Protein AF-A0A0F9Q9P7-F1 (afdb_monomer)

Sequence (138 aa):
TNIGNAGTDITSTAATFGVDVDINADNFYLGATSNSTFRHLTYNTQDVSTTAPISPGGFGPGYGRWVLISGKKDGAPGARFTDMLHLYGATANLISGGSTSGSPAARTYTMVSDVLNLAMAADTYDVSVFFTLGPNPQ

Mean predicted aligned error: 11.13 Å

pLDDT: mean 77.3, std 18.2, range [35.16, 96.44]

Solvent-accessible surface area (backbone atoms only — not comparable to full-atom values): 8059 Å² total; per-residue (Å²): 132,87,90,75,84,84,88,79,81,91,74,86,67,93,72,83,80,66,81,67,78,53,88,84,51,85,46,52,60,44,58,48,98,91,55,42,59,33,36,40,44,72,40,78,34,71,72,46,42,45,77,40,74,51,49,65,75,76,66,24,70,77,56,76,28,54,33,43,38,38,35,37,33,66,100,36,90,73,14,28,38,42,35,34,32,45,32,44,46,74,40,47,42,79,76,49,72,48,63,40,77,88,32,58,92,53,76,47,59,43,48,56,91,26,20,42,27,40,32,43,60,72,65,40,21,42,34,38,31,38,37,52,44,66,57,83,92,124

Foldseek 3Di:
DDPDDDDDDPPDDDPPPPCPPPVPDQWHFDDDPVATQKIKHKFKDWFDFFKDFRDDAPQAAQDKKWKKKKKAFPPHRQWMKIWIWIDHHFDTGTPDIDTGPPYFPDWDWGHDNRTIMIGTHGGTIIMMMMIMDGDDPD

Radius of gyration: 19.17 Å; Cα contacts (8 Å, |Δi|>4): 300; chains: 1; bounding box: 56×34×39 Å

Secondary structure (DSSP, 8-state):
-----S---TTSS---------SSSS-EEEEETTEEEEEEEEEEEEEE-SEEE-S-S--SSSS-EEEEEEEEETT-TT-EEEEEEEEETTEEEEEEEEE-TTS-S-EEEEEETTEEEEEESSS-EEEEEEEEE-----

Structure (mmCIF, N/CA/C/O backbone):
data_AF-A0A0F9Q9P7-F1
#
_entry.id   AF-A0A0F9Q9P7-F1
#
loop_
_atom_site.group_PDB
_atom_site.id
_atom_site.type_symbol
_atom_site.label_atom_id
_atom_site.label_alt_id
_atom_site.label_comp_id
_atom_site.label_asym_id
_atom_site.label_entity_id
_atom_site.label_seq_id
_atom_site.pdbx_PDB_ins_code
_atom_site.Cartn_x
_atom_site.Cartn_y
_atom_site.Cartn_z
_atom_site.occupancy
_atom_site.B_iso_or_equiv
_atom_site.auth_seq_id
_atom_site.auth_comp_id
_atom_site.auth_asym_id
_atom_site.auth_atom_id
_atom_site.pdbx_PDB_model_num
ATOM 1 N N . THR A 1 1 ? 26.119 23.924 7.675 1.00 46.69 1 THR A N 1
ATOM 2 C CA . THR A 1 1 ? 26.699 22.666 8.183 1.00 46.69 1 THR A CA 1
ATOM 3 C C . THR A 1 1 ? 27.678 22.155 7.155 1.00 46.69 1 THR A C 1
ATOM 5 O O . THR A 1 1 ? 27.267 21.905 6.032 1.00 46.69 1 THR A O 1
ATOM 8 N N . ASN A 1 2 ? 28.968 22.122 7.492 1.00 35.16 2 ASN A N 1
ATOM 9 C CA . ASN A 1 2 ? 30.030 21.667 6.594 1.00 35.16 2 ASN A CA 1
ATOM 10 C C . ASN A 1 2 ? 29.867 20.171 6.299 1.00 35.16 2 ASN A C 1
ATOM 12 O O . ASN A 1 2 ? 29.965 19.358 7.214 1.00 35.16 2 ASN A O 1
ATOM 16 N N . ILE A 1 3 ? 29.674 19.819 5.027 1.00 53.53 3 ILE A N 1
ATOM 17 C CA . ILE A 1 3 ? 29.986 18.484 4.510 1.00 53.53 3 ILE A CA 1
ATOM 18 C C . ILE A 1 3 ? 31.419 18.577 3.997 1.00 53.53 3 ILE A C 1
ATOM 20 O O . ILE A 1 3 ? 31.671 18.943 2.854 1.00 53.53 3 ILE A O 1
ATOM 24 N N . GLY A 1 4 ? 32.366 18.340 4.895 1.00 46.47 4 GLY A N 1
ATOM 25 C CA . GLY A 1 4 ? 33.777 18.262 4.563 1.00 46.47 4 GLY A CA 1
ATOM 26 C C . GLY A 1 4 ? 34.401 17.088 5.294 1.00 46.47 4 GLY A C 1
ATOM 27 O O . GLY A 1 4 ? 34.554 17.140 6.509 1.00 46.47 4 GLY A O 1
ATOM 28 N N . ASN A 1 5 ? 34.808 16.065 4.545 1.00 48.28 5 ASN A N 1
ATOM 29 C CA . ASN A 1 5 ? 36.064 15.392 4.835 1.00 48.28 5 ASN A CA 1
ATOM 30 C C . ASN A 1 5 ? 36.852 15.229 3.529 1.00 48.28 5 ASN A C 1
ATOM 32 O O . ASN A 1 5 ? 36.581 14.357 2.712 1.00 48.28 5 ASN A O 1
ATOM 36 N N . ALA A 1 6 ? 37.743 16.202 3.357 1.00 47.59 6 ALA A N 1
ATOM 37 C CA . ALA A 1 6 ? 39.029 16.206 2.675 1.00 47.59 6 ALA A CA 1
ATOM 38 C C . ALA A 1 6 ? 39.291 15.194 1.544 1.00 47.59 6 ALA A C 1
ATOM 40 O O . ALA A 1 6 ? 39.518 14.010 1.775 1.00 47.59 6 ALA A O 1
ATOM 41 N N . GLY A 1 7 ? 39.489 15.742 0.342 1.00 52.69 7 GLY A N 1
ATOM 42 C CA . GLY A 1 7 ? 40.574 15.268 -0.522 1.00 52.69 7 GLY A CA 1
ATOM 43 C C . GLY A 1 7 ? 40.187 14.714 -1.885 1.00 52.69 7 GLY A C 1
ATOM 44 O O . GLY A 1 7 ? 41.087 14.387 -2.648 1.00 52.69 7 GLY A O 1
ATOM 45 N N . THR A 1 8 ? 38.899 14.648 -2.233 1.00 50.47 8 THR A N 1
ATOM 46 C CA . THR A 1 8 ? 38.499 14.368 -3.622 1.00 50.47 8 THR A CA 1
ATOM 47 C C . THR A 1 8 ? 37.760 15.575 -4.174 1.00 50.47 8 THR A C 1
ATOM 49 O O . THR A 1 8 ? 36.616 15.844 -3.820 1.00 50.47 8 THR A O 1
ATOM 52 N N . ASP A 1 9 ? 38.474 16.345 -4.985 1.00 51.25 9 ASP A N 1
ATOM 53 C CA . ASP A 1 9 ? 37.971 17.515 -5.686 1.00 51.25 9 ASP A CA 1
ATOM 54 C C . ASP A 1 9 ? 37.088 17.054 -6.861 1.00 51.25 9 ASP A C 1
ATOM 56 O O . ASP A 1 9 ? 37.584 16.570 -7.878 1.00 51.25 9 ASP A O 1
ATOM 60 N N . ILE A 1 10 ? 35.761 17.138 -6.707 1.00 52.81 10 ILE A N 1
ATOM 61 C CA . ILE A 1 10 ? 34.766 16.773 -7.737 1.00 52.81 10 ILE A CA 1
ATOM 62 C C . ILE A 1 10 ? 34.582 17.960 -8.703 1.00 52.81 10 ILE A C 1
ATOM 64 O O . ILE A 1 10 ? 33.468 18.413 -8.952 1.00 52.81 10 ILE A O 1
ATOM 68 N N . THR A 1 11 ? 35.673 18.539 -9.212 1.00 52.88 11 THR A N 1
ATOM 69 C CA . THR A 1 11 ? 35.608 19.716 -10.104 1.00 52.88 11 THR A CA 1
ATOM 70 C C . THR A 1 11 ? 36.210 19.508 -11.490 1.00 52.88 11 THR A C 1
ATOM 72 O O . THR A 1 11 ? 36.106 20.410 -12.317 1.00 52.88 11 THR A O 1
ATOM 75 N N . SER A 1 12 ? 36.779 18.346 -11.831 1.00 46.06 12 SER A N 1
ATOM 76 C CA . SER A 1 12 ? 37.541 18.234 -13.090 1.00 46.06 12 SER A CA 1
ATOM 77 C C . SER A 1 12 ? 36.824 17.594 -14.283 1.00 46.06 12 SER A C 1
ATOM 79 O O . SER A 1 12 ? 37.389 17.554 -15.375 1.00 46.06 12 SER A O 1
ATOM 81 N N . THR A 1 13 ? 35.566 17.165 -14.173 1.00 45.94 13 THR A N 1
ATOM 82 C CA . THR A 1 13 ? 34.717 16.942 -15.359 1.00 45.94 13 THR A CA 1
ATOM 83 C C . THR A 1 13 ? 33.259 17.069 -14.948 1.00 45.94 13 THR A C 1
ATOM 85 O O . THR A 1 13 ? 32.822 16.376 -14.037 1.00 45.94 13 THR A O 1
ATOM 88 N N . ALA A 1 14 ? 32.521 17.987 -15.569 1.00 44.66 14 ALA A N 1
ATOM 89 C CA . ALA A 1 14 ? 31.136 18.301 -15.240 1.00 44.66 14 ALA A CA 1
ATOM 90 C C . ALA A 1 14 ? 30.213 17.072 -15.352 1.00 44.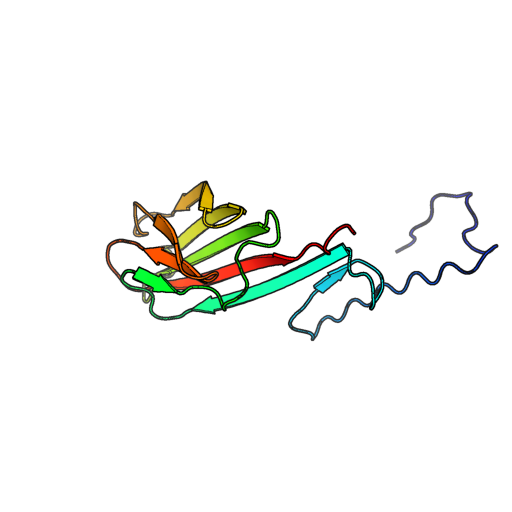66 14 ALA A C 1
ATOM 92 O O . ALA A 1 14 ? 29.601 16.826 -16.386 1.00 44.66 14 ALA A O 1
ATOM 93 N N . ALA A 1 15 ? 30.087 16.307 -14.272 1.00 46.91 15 ALA A N 1
ATOM 94 C CA . ALA A 1 15 ? 28.913 15.492 -14.032 1.00 46.91 15 ALA A CA 1
ATOM 95 C C . ALA A 1 15 ? 27.894 16.408 -13.353 1.00 46.91 15 ALA A C 1
ATOM 97 O O . ALA A 1 15 ? 28.029 16.764 -12.182 1.00 46.91 15 ALA A O 1
ATOM 98 N N . THR A 1 16 ? 26.908 16.866 -14.119 1.00 45.06 16 THR A N 1
ATOM 99 C CA . THR A 1 16 ? 25.781 17.639 -13.603 1.00 45.06 16 THR A CA 1
ATOM 100 C C . THR A 1 16 ? 24.958 16.734 -12.688 1.00 45.06 16 THR A C 1
ATOM 10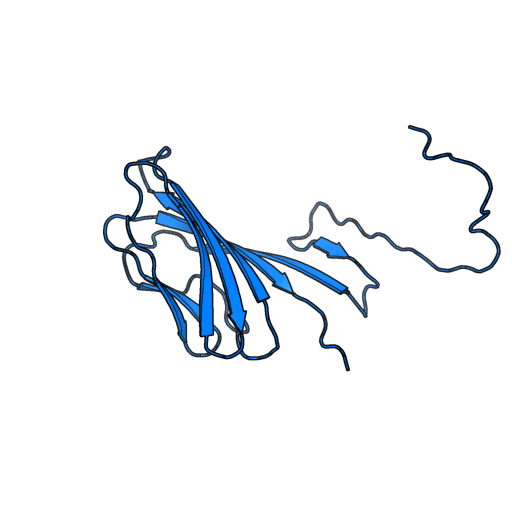2 O O . THR A 1 16 ? 24.070 16.018 -13.140 1.00 45.06 16 THR A O 1
ATOM 105 N N . PHE A 1 17 ? 25.255 16.730 -11.391 1.00 47.44 17 PHE A N 1
ATOM 106 C CA . PHE A 1 17 ? 24.362 16.144 -10.397 1.00 47.44 17 PHE A CA 1
ATOM 107 C C . PHE A 1 17 ? 23.262 17.159 -10.085 1.00 47.44 17 PHE A C 1
ATOM 109 O O . PHE A 1 17 ? 23.352 17.926 -9.129 1.00 47.44 17 PHE A O 1
ATOM 116 N N . GLY A 1 18 ? 22.235 17.192 -10.933 1.00 47.47 18 GLY A N 1
ATOM 117 C CA . GLY A 1 18 ? 20.970 17.827 -10.588 1.00 47.47 18 GLY A CA 1
ATOM 118 C C . GLY A 1 18 ? 20.235 16.926 -9.604 1.00 47.47 18 GLY A C 1
ATOM 119 O O . GLY A 1 18 ? 19.639 15.934 -10.011 1.00 47.47 18 GLY A O 1
ATOM 120 N N . VAL A 1 19 ? 20.315 17.223 -8.308 1.00 52.34 19 VAL A N 1
ATOM 121 C CA . VAL A 1 19 ? 19.331 16.706 -7.352 1.00 52.34 19 VAL A CA 1
ATOM 122 C C . VAL A 1 19 ? 18.189 17.715 -7.341 1.00 52.34 19 VAL A C 1
ATOM 124 O O . VAL A 1 19 ? 18.204 18.661 -6.555 1.00 52.34 19 VAL A O 1
ATOM 127 N N . ASP A 1 20 ? 17.223 17.540 -8.242 1.00 46.25 20 ASP A N 1
ATOM 128 C CA . ASP A 1 20 ? 15.959 18.273 -8.172 1.00 46.25 20 ASP A CA 1
ATOM 129 C C . ASP A 1 20 ? 15.106 17.646 -7.065 1.00 46.25 20 ASP A C 1
ATOM 131 O O . ASP A 1 20 ? 14.375 16.677 -7.275 1.00 46.25 20 ASP A O 1
ATOM 135 N N . VAL A 1 21 ? 15.229 18.179 -5.847 1.00 52.16 21 VAL A N 1
ATOM 136 C CA . VAL A 1 21 ? 14.248 17.919 -4.788 1.00 52.16 21 VAL A CA 1
ATOM 137 C C . VAL A 1 21 ? 13.106 18.905 -4.980 1.00 52.16 21 VAL A C 1
ATOM 139 O O . VAL A 1 21 ? 13.110 19.995 -4.409 1.00 52.16 21 VAL A O 1
ATOM 142 N N . ASP A 1 22 ? 12.129 18.530 -5.800 1.00 50.22 22 ASP A N 1
ATOM 143 C CA . ASP A 1 22 ? 10.867 19.259 -5.839 1.00 50.22 22 ASP A CA 1
ATOM 144 C C . ASP A 1 22 ? 10.030 18.871 -4.611 1.00 50.22 22 ASP A C 1
ATOM 146 O O . ASP A 1 22 ? 9.500 17.767 -4.512 1.00 50.22 22 ASP A O 1
ATOM 150 N N . ILE A 1 23 ? 9.965 19.778 -3.635 1.00 53.88 23 ILE A N 1
ATOM 151 C CA . ILE A 1 23 ? 9.247 19.590 -2.363 1.00 53.88 23 ILE A CA 1
ATOM 152 C C . ILE A 1 23 ? 7.727 19.793 -2.544 1.00 53.88 23 ILE A C 1
ATOM 154 O O . ILE A 1 23 ? 6.955 19.440 -1.655 1.00 53.88 23 ILE A O 1
ATOM 158 N N . ASN A 1 24 ? 7.284 20.323 -3.693 1.00 50.66 24 ASN A N 1
ATOM 159 C CA . ASN A 1 24 ? 5.876 20.616 -3.979 1.00 50.66 24 ASN A CA 1
ATOM 160 C C . ASN A 1 24 ? 5.266 19.731 -5.077 1.00 50.66 24 ASN A C 1
ATOM 162 O O . ASN A 1 24 ? 4.076 19.865 -5.363 1.00 50.66 24 ASN A O 1
ATOM 166 N N . ALA A 1 25 ? 6.039 18.836 -5.690 1.00 55.75 25 ALA A N 1
ATOM 167 C CA . ALA A 1 25 ? 5.509 17.847 -6.617 1.00 55.75 25 ALA A CA 1
ATOM 168 C C . ALA A 1 25 ? 5.021 16.602 -5.867 1.00 55.75 25 ALA A C 1
ATOM 170 O O . ALA A 1 25 ? 5.667 16.125 -4.937 1.00 55.75 25 ALA A O 1
ATOM 171 N N . ASP A 1 26 ? 3.943 15.983 -6.354 1.00 60.62 26 ASP A N 1
ATOM 172 C CA . ASP A 1 26 ? 3.427 14.684 -5.879 1.00 60.62 26 ASP A CA 1
ATOM 173 C C . ASP A 1 26 ? 4.428 13.512 -6.031 1.00 60.62 26 ASP A C 1
ATOM 175 O O . ASP A 1 26 ? 4.087 12.352 -5.795 1.00 60.62 26 ASP A O 1
ATOM 179 N N . ASN A 1 27 ? 5.650 13.786 -6.497 1.00 63.53 27 ASN A N 1
ATOM 180 C CA . ASN A 1 27 ? 6.647 12.804 -6.881 1.00 63.53 27 ASN A CA 1
ATOM 181 C C . ASN A 1 27 ? 8.026 13.199 -6.356 1.00 63.53 27 ASN A C 1
ATOM 183 O O . ASN A 1 27 ? 8.514 14.291 -6.636 1.00 63.53 27 ASN A O 1
ATOM 187 N N . PHE A 1 28 ? 8.695 12.253 -5.706 1.00 69.62 28 PHE A N 1
ATOM 188 C CA . PHE A 1 28 ? 10.123 12.336 -5.421 1.00 69.62 28 PHE A CA 1
ATOM 189 C C . PHE A 1 28 ? 10.898 11.504 -6.442 1.00 69.62 28 PHE A C 1
ATOM 191 O O . PHE A 1 28 ? 10.575 10.328 -6.638 1.00 69.62 28 PHE A O 1
ATOM 198 N N . TYR A 1 29 ? 11.915 12.099 -7.066 1.00 65.44 29 TYR A N 1
ATOM 199 C CA . TYR A 1 29 ? 12.771 11.447 -8.055 1.00 65.44 29 TYR A CA 1
ATOM 200 C C . TYR A 1 29 ? 14.214 11.366 -7.544 1.00 65.44 29 TYR A C 1
ATOM 202 O O . TYR A 1 29 ? 14.768 12.357 -7.075 1.00 65.44 29 TYR A O 1
ATOM 210 N N . LEU A 1 30 ? 14.849 10.202 -7.688 1.00 67.81 30 LEU A N 1
ATOM 211 C CA . LEU A 1 30 ? 16.309 10.073 -7.644 1.00 67.81 30 LEU A CA 1
ATOM 212 C C . LEU A 1 30 ? 16.793 9.660 -9.037 1.00 67.81 30 LEU A C 1
ATOM 214 O O . LEU A 1 30 ? 16.278 8.698 -9.608 1.00 67.81 30 LEU A O 1
ATOM 218 N N . GLY A 1 31 ? 17.771 10.382 -9.588 1.00 65.06 31 GLY A N 1
ATOM 219 C CA . GLY A 1 31 ? 18.332 10.138 -10.923 1.00 65.06 31 GLY A CA 1
ATOM 220 C C . GLY A 1 31 ? 18.099 11.294 -11.901 1.00 65.06 31 GLY A C 1
ATOM 221 O O . GLY A 1 31 ? 17.541 12.324 -11.537 1.00 65.06 31 GLY A O 1
ATOM 222 N N . ALA A 1 32 ? 18.551 11.135 -13.148 1.00 58.31 32 ALA A N 1
ATOM 223 C CA . ALA A 1 32 ? 18.368 12.155 -14.183 1.00 58.31 32 ALA A CA 1
ATOM 224 C C . ALA A 1 32 ? 16.897 12.222 -14.639 1.00 58.31 32 ALA A C 1
ATOM 226 O O . ALA A 1 32 ? 16.186 11.217 -14.616 1.00 58.31 32 ALA A O 1
ATOM 227 N N . THR A 1 33 ? 16.444 13.382 -15.117 1.00 53.66 33 THR A N 1
ATOM 228 C CA . THR A 1 33 ? 15.065 13.637 -15.588 1.00 53.66 33 THR A CA 1
ATOM 229 C C . THR A 1 33 ? 14.598 12.713 -16.722 1.00 53.66 33 THR A C 1
ATOM 231 O O . THR A 1 33 ? 13.400 12.515 -16.894 1.00 53.66 33 THR A O 1
ATOM 234 N N . SER A 1 34 ? 15.520 12.098 -17.466 1.00 54.22 34 SER A N 1
ATOM 235 C CA . SER A 1 34 ? 15.254 11.097 -18.513 1.00 54.22 34 SER A CA 1
ATOM 236 C C . SER A 1 34 ? 15.594 9.655 -18.106 1.00 54.22 34 SER A C 1
ATOM 238 O O . SER A 1 34 ? 15.400 8.735 -18.897 1.00 54.22 34 SER A O 1
ATOM 240 N N . ASN A 1 35 ? 16.103 9.447 -16.888 1.00 54.72 35 ASN A N 1
ATOM 241 C CA . ASN A 1 35 ? 16.544 8.152 -16.372 1.00 54.72 35 ASN A CA 1
ATOM 242 C C . ASN A 1 35 ? 16.377 8.094 -14.843 1.00 54.72 35 ASN A C 1
ATOM 244 O O . ASN A 1 35 ? 17.339 7.882 -14.099 1.00 54.72 35 ASN A O 1
ATOM 248 N N . SER A 1 36 ? 15.169 8.387 -14.356 1.00 54.66 36 SER A N 1
ATOM 249 C CA . SER A 1 36 ? 14.883 8.325 -12.923 1.00 54.66 36 SER A CA 1
ATOM 250 C C . SER A 1 36 ? 15.040 6.882 -12.457 1.00 54.66 36 SER A C 1
ATOM 252 O O . SER A 1 36 ? 14.322 5.999 -12.919 1.00 54.66 36 SER A O 1
ATOM 254 N N . THR A 1 37 ? 15.981 6.640 -11.547 1.00 64.12 37 THR A N 1
ATOM 255 C CA . THR A 1 37 ? 16.256 5.313 -10.981 1.00 64.12 37 THR A CA 1
ATOM 256 C C . THR A 1 37 ? 15.267 4.938 -9.889 1.00 64.12 37 THR A C 1
ATOM 258 O O . THR A 1 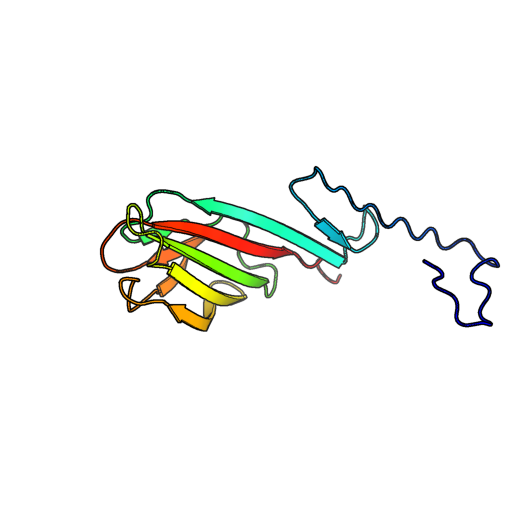37 ? 15.089 3.760 -9.582 1.00 64.12 37 THR A O 1
ATOM 261 N N . PHE A 1 38 ? 14.587 5.937 -9.335 1.00 70.69 38 PHE A N 1
ATOM 262 C CA . PHE A 1 38 ? 13.595 5.769 -8.294 1.00 70.69 38 PHE A CA 1
ATOM 263 C C . PHE A 1 38 ? 12.572 6.896 -8.375 1.00 70.69 38 PHE A C 1
ATOM 265 O O . PHE A 1 38 ? 12.939 8.071 -8.328 1.00 70.69 38 PHE A O 1
ATOM 272 N N . ARG A 1 39 ? 11.290 6.539 -8.465 1.00 73.00 39 ARG A N 1
ATOM 273 C CA . ARG A 1 39 ? 10.168 7.462 -8.276 1.00 73.00 39 ARG A CA 1
ATOM 274 C C . ARG A 1 39 ? 9.255 6.933 -7.182 1.00 73.00 39 ARG A C 1
ATOM 276 O O . ARG A 1 39 ? 8.903 5.756 -7.194 1.00 73.00 39 ARG A O 1
ATOM 283 N N . HIS A 1 40 ? 8.832 7.802 -6.274 1.00 78.88 40 HIS A N 1
ATOM 284 C CA . HIS A 1 40 ? 7.828 7.483 -5.258 1.00 78.88 40 HIS A CA 1
ATOM 285 C C . HIS A 1 40 ? 6.511 8.209 -5.562 1.00 78.88 40 HIS A C 1
ATOM 287 O O . HIS A 1 40 ? 6.512 9.373 -5.956 1.00 78.88 40 HIS A O 1
ATOM 293 N N . LEU A 1 41 ? 5.407 7.475 -5.407 1.00 79.94 41 LEU A N 1
ATOM 294 C CA . LEU A 1 41 ? 4.023 7.928 -5.500 1.00 79.94 41 LEU A CA 1
ATOM 295 C C . LEU A 1 41 ? 3.205 7.512 -4.271 1.00 79.94 41 LEU A C 1
ATOM 297 O O . LEU A 1 41 ? 3.404 6.425 -3.717 1.00 79.94 41 LEU A O 1
ATOM 301 N N . THR A 1 42 ? 2.226 8.343 -3.913 1.00 86.94 42 THR A N 1
ATOM 302 C CA . THR A 1 42 ? 1.206 8.021 -2.908 1.00 86.94 42 THR A CA 1
ATOM 303 C C . THR A 1 42 ? -0.181 8.109 -3.533 1.00 86.94 42 THR A C 1
ATOM 305 O O . THR A 1 42 ? -0.497 9.084 -4.209 1.00 86.94 42 THR A O 1
ATOM 308 N N . TYR A 1 43 ? -1.019 7.106 -3.293 1.00 90.12 43 TYR A N 1
ATOM 309 C CA . TYR A 1 43 ? -2.417 7.090 -3.714 1.00 90.12 43 TYR A CA 1
ATOM 310 C C . TYR A 1 43 ? -3.324 6.876 -2.508 1.00 90.12 43 TYR A C 1
ATOM 312 O O . TYR A 1 43 ? -3.017 6.052 -1.653 1.00 90.12 43 TYR A O 1
ATOM 320 N N . ASN A 1 44 ? -4.434 7.606 -2.437 1.00 92.81 44 ASN A N 1
ATOM 321 C CA . ASN A 1 44 ? -5.371 7.520 -1.322 1.00 92.81 44 ASN A CA 1
ATOM 322 C C . ASN A 1 44 ? -6.740 7.069 -1.829 1.00 92.81 44 ASN A C 1
ATOM 324 O O . ASN A 1 44 ? -7.231 7.577 -2.834 1.00 92.81 44 ASN A O 1
ATOM 328 N N . THR A 1 45 ? -7.348 6.121 -1.125 1.00 93.81 45 THR A N 1
ATOM 329 C CA . THR A 1 45 ? -8.707 5.624 -1.356 1.00 93.81 45 THR A CA 1
ATOM 330 C C . THR A 1 45 ? -9.480 5.771 -0.059 1.00 93.81 45 THR A C 1
ATOM 332 O O . THR A 1 45 ? -9.039 5.269 0.971 1.00 93.81 45 THR A O 1
ATOM 335 N N . GLN A 1 46 ? -10.601 6.476 -0.103 1.00 93.31 46 GLN A N 1
ATOM 336 C CA . GLN A 1 46 ? -11.458 6.671 1.062 1.00 93.31 46 GLN A CA 1
ATOM 337 C C . GLN A 1 46 ? -12.548 5.608 1.110 1.00 93.31 46 GLN A C 1
ATOM 339 O O . GLN A 1 46 ? -12.845 4.957 0.105 1.00 93.31 46 GLN A O 1
ATOM 344 N N . ASP A 1 47 ? -13.144 5.461 2.284 1.00 91.50 47 ASP A N 1
ATOM 345 C CA . ASP A 1 47 ? -14.346 4.667 2.503 1.00 91.50 47 ASP A CA 1
ATOM 346 C C . ASP A 1 47 ? -14.244 3.170 2.110 1.00 91.50 47 ASP A C 1
ATOM 348 O O . ASP A 1 47 ? -15.211 2.540 1.663 1.00 91.50 47 ASP A O 1
ATOM 352 N N . VAL A 1 48 ? -13.072 2.548 2.279 1.00 92.50 48 VAL A N 1
ATOM 353 C CA . VAL A 1 48 ? -12.867 1.131 1.941 1.00 92.50 48 VAL A CA 1
ATOM 354 C C . VAL A 1 48 ? -13.472 0.244 3.027 1.00 92.50 48 VAL A C 1
ATOM 356 O O . VAL A 1 48 ? -12.964 0.194 4.145 1.00 92.50 48 VAL A O 1
ATOM 359 N N . SER A 1 49 ? -14.540 -0.485 2.696 1.00 87.94 49 SER A N 1
ATOM 360 C CA . SER A 1 49 ? -15.288 -1.319 3.659 1.00 87.94 49 SER A CA 1
ATOM 361 C C . SER A 1 49 ? -15.439 -2.794 3.282 1.00 87.94 49 SER A C 1
ATOM 363 O O . SER A 1 49 ? -15.816 -3.626 4.107 1.00 87.94 49 SER A O 1
ATOM 365 N N . THR A 1 50 ? -15.142 -3.146 2.031 1.00 88.19 50 THR A N 1
ATOM 366 C CA . THR A 1 50 ? -15.144 -4.532 1.545 1.00 88.19 50 THR A CA 1
ATOM 367 C C . THR A 1 50 ? -13.959 -4.740 0.600 1.00 88.19 50 THR A C 1
ATOM 369 O O . THR A 1 50 ? -12.835 -4.383 0.942 1.00 88.19 50 THR A O 1
ATOM 372 N N . THR A 1 51 ? -14.181 -5.323 -0.579 1.00 93.56 51 THR A N 1
ATOM 373 C CA . THR A 1 51 ? -13.162 -5.380 -1.626 1.00 93.56 51 THR A CA 1
ATOM 374 C C . THR A 1 51 ? -13.204 -4.085 -2.424 1.00 93.56 51 THR A C 1
ATOM 376 O O . THR A 1 51 ? -14.256 -3.745 -2.962 1.00 93.56 51 THR A O 1
ATOM 379 N N . ALA A 1 52 ? -12.080 -3.380 -2.524 1.00 94.25 52 ALA A N 1
ATOM 380 C CA . ALA A 1 52 ? -11.975 -2.174 -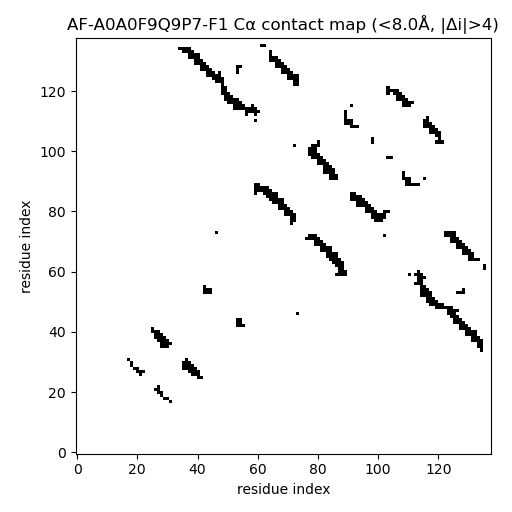3.337 1.00 94.25 52 ALA A CA 1
ATOM 381 C C . ALA A 1 52 ? -10.632 -2.094 -4.077 1.00 94.25 52 ALA A C 1
ATOM 383 O O . ALA A 1 52 ? -9.613 -2.561 -3.551 1.00 94.25 52 ALA A O 1
ATOM 384 N N . PRO A 1 53 ? -10.602 -1.458 -5.262 1.00 94.31 53 PRO A N 1
ATOM 385 C CA . PRO A 1 53 ? -9.354 -1.043 -5.882 1.00 94.31 53 PRO A CA 1
ATOM 386 C C . PRO A 1 53 ? -8.726 0.074 -5.042 1.00 94.31 53 PRO A C 1
ATOM 388 O O . PRO A 1 53 ? -9.375 1.073 -4.745 1.00 94.31 53 PRO A O 1
ATOM 391 N N . ILE A 1 54 ? -7.461 -0.100 -4.666 1.00 93.62 54 ILE A N 1
ATOM 392 C CA . ILE A 1 54 ? -6.701 0.856 -3.843 1.00 93.62 54 ILE A CA 1
ATOM 393 C C . ILE A 1 54 ? -5.466 1.394 -4.566 1.00 93.62 54 ILE A C 1
ATOM 395 O O . ILE A 1 54 ? -4.579 1.982 -3.957 1.00 93.62 54 ILE A O 1
ATOM 399 N N . SER A 1 55 ? -5.371 1.172 -5.872 1.00 89.25 55 SER A N 1
ATOM 400 C CA . SER A 1 55 ? -4.341 1.753 -6.722 1.00 89.25 55 SER A CA 1
ATOM 401 C C . SER A 1 55 ? -4.940 2.192 -8.055 1.00 89.25 55 SER A C 1
ATOM 403 O O . SER A 1 55 ? -5.967 1.652 -8.473 1.00 89.25 55 SER A O 1
ATOM 405 N N . PRO A 1 56 ? -4.287 3.111 -8.785 1.00 77.94 56 PRO A N 1
ATOM 406 C CA . PRO A 1 56 ? -4.586 3.290 -10.198 1.00 77.94 56 PRO A CA 1
ATOM 407 C C . PRO A 1 56 ? -4.168 2.046 -11.005 1.00 77.94 56 PRO A C 1
ATOM 409 O O . PRO A 1 56 ? -3.440 1.175 -10.514 1.00 77.94 56 PRO A O 1
ATOM 412 N N . GLY A 1 57 ? -4.614 1.980 -12.263 1.00 77.00 57 GLY A N 1
ATOM 413 C CA . GLY A 1 57 ? -4.124 0.992 -13.228 1.00 77.00 57 GLY A CA 1
ATOM 414 C C . GLY A 1 57 ? -2.639 1.181 -13.558 1.00 77.00 57 GLY A C 1
ATOM 415 O O . GLY A 1 57 ? -2.079 2.263 -13.373 1.00 77.00 57 GLY A O 1
ATOM 416 N N . GLY A 1 58 ? -2.001 0.120 -14.056 1.00 75.25 58 GLY A N 1
ATOM 417 C CA . GLY A 1 58 ? -0.572 0.119 -14.400 1.00 75.25 58 GLY A CA 1
ATOM 418 C C . GLY A 1 58 ? 0.355 -0.354 -13.274 1.00 75.25 58 GLY A C 1
ATOM 419 O O . GLY A 1 58 ? 1.568 -0.141 -13.339 1.00 75.25 58 GLY A O 1
ATOM 420 N N . PHE A 1 59 ? -0.192 -1.008 -12.243 1.00 75.12 59 PHE A N 1
ATOM 421 C CA . PHE A 1 59 ? 0.592 -1.689 -11.208 1.00 75.12 59 PHE 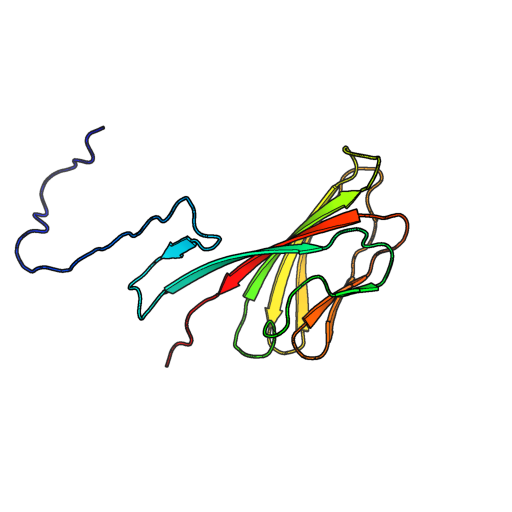A CA 1
ATOM 422 C C . PHE A 1 59 ? 1.095 -3.078 -11.648 1.00 75.12 59 PHE A C 1
ATOM 424 O O . PHE A 1 59 ? 2.027 -3.588 -11.030 1.00 75.12 59 PHE A O 1
ATOM 431 N N . GLY A 1 60 ? 0.509 -3.683 -12.688 1.00 63.09 60 GLY A N 1
ATOM 432 C CA . GLY A 1 60 ? 0.914 -4.989 -13.235 1.00 63.09 60 GLY A CA 1
ATOM 433 C C . GLY A 1 60 ? 2.053 -4.925 -14.265 1.00 63.09 60 GLY A C 1
ATOM 434 O O . GLY A 1 60 ? 2.801 -3.947 -14.274 1.00 63.09 60 GLY A O 1
ATOM 435 N N . PRO A 1 61 ? 2.241 -5.968 -15.104 1.00 54.34 61 PRO A N 1
ATOM 436 C CA . PRO A 1 61 ? 3.333 -6.960 -15.075 1.00 54.34 61 PRO A CA 1
ATOM 437 C C . PRO A 1 61 ? 4.757 -6.451 -15.369 1.00 54.34 61 PRO A C 1
ATOM 439 O O . PRO A 1 61 ? 5.687 -7.247 -15.497 1.00 54.34 61 PRO A O 1
ATOM 442 N N . GLY A 1 62 ? 4.971 -5.141 -15.423 1.00 58.22 62 GLY A N 1
ATOM 443 C CA . GLY A 1 62 ? 6.290 -4.525 -15.463 1.00 58.22 62 GLY A CA 1
ATOM 444 C C . GLY A 1 62 ? 6.955 -4.502 -14.087 1.00 58.22 62 GLY A C 1
ATOM 445 O O . GLY A 1 62 ? 6.910 -3.485 -13.404 1.00 58.22 62 GLY A O 1
ATOM 446 N N . TYR A 1 63 ? 7.619 -5.611 -13.744 1.00 63.56 63 TYR A N 1
ATOM 447 C CA . TYR A 1 63 ? 8.607 -5.761 -12.663 1.00 63.56 63 TYR A CA 1
ATOM 448 C C . TYR A 1 63 ? 8.117 -5.636 -11.209 1.00 63.56 63 TYR A C 1
ATOM 450 O O . TYR A 1 63 ? 7.029 -5.154 -10.906 1.00 63.56 63 TYR A O 1
ATOM 458 N N . GLY A 1 64 ? 8.955 -6.156 -10.305 1.00 74.88 64 GLY A N 1
ATOM 459 C CA . GLY A 1 64 ? 8.712 -6.230 -8.868 1.00 74.88 64 GLY A CA 1
ATOM 460 C C . GLY A 1 64 ? 8.550 -4.852 -8.228 1.00 74.88 64 GLY A C 1
ATOM 461 O O . GLY A 1 64 ? 9.464 -4.032 -8.316 1.00 74.88 64 GLY A O 1
ATOM 462 N N . ARG A 1 65 ? 7.423 -4.587 -7.563 1.00 81.75 65 ARG A N 1
ATOM 463 C CA . ARG A 1 65 ? 7.178 -3.326 -6.841 1.00 81.75 65 ARG A CA 1
ATOM 464 C C . ARG A 1 65 ? 7.148 -3.563 -5.347 1.00 81.75 65 ARG A C 1
ATOM 466 O O . ARG A 1 65 ? 6.493 -4.495 -4.886 1.00 81.75 65 ARG A O 1
ATOM 473 N N . TRP A 1 66 ? 7.782 -2.665 -4.604 1.00 87.50 66 TRP A N 1
ATOM 474 C CA . TRP A 1 66 ? 7.640 -2.597 -3.156 1.00 87.50 66 TRP A CA 1
ATOM 475 C C . TRP A 1 66 ? 6.562 -1.581 -2.816 1.00 87.50 66 TRP A C 1
ATOM 477 O O . TRP A 1 66 ? 6.613 -0.430 -3.258 1.00 87.50 66 TRP A O 1
ATOM 487 N N . VAL A 1 67 ? 5.568 -2.036 -2.062 1.00 91.38 67 VAL A N 1
ATOM 488 C CA . VAL A 1 67 ? 4.382 -1.250 -1.736 1.00 91.38 67 VAL A CA 1
ATOM 489 C C . VAL A 1 67 ? 4.193 -1.257 -0.230 1.00 91.38 67 VAL A C 1
ATOM 491 O O . VAL A 1 67 ? 4.144 -2.316 0.390 1.00 91.38 67 VAL A O 1
ATOM 494 N N . LEU A 1 68 ? 4.090 -0.071 0.351 1.00 95.06 68 LEU A N 1
ATOM 495 C CA . LEU A 1 68 ? 3.661 0.135 1.723 1.00 95.06 68 LEU A CA 1
ATOM 496 C C . LEU A 1 68 ? 2.207 0.590 1.696 1.00 95.06 68 LEU A C 1
ATOM 498 O O . LEU A 1 68 ? 1.854 1.544 1.009 1.00 95.06 68 LEU A O 1
ATOM 502 N N . ILE A 1 69 ? 1.360 -0.094 2.446 1.00 95.69 69 ILE A N 1
ATOM 503 C CA . ILE A 1 69 ? -0.064 0.204 2.538 1.00 95.69 69 ILE A CA 1
ATOM 504 C C . ILE A 1 69 ? -0.344 0.551 3.981 1.00 95.69 69 ILE A C 1
ATOM 506 O O . ILE A 1 69 ? 0.098 -0.149 4.887 1.00 95.69 69 ILE A O 1
ATOM 510 N N . SER A 1 70 ? -1.078 1.626 4.204 1.00 95.62 70 SER A N 1
ATOM 511 C CA . SER A 1 70 ? -1.561 1.981 5.529 1.00 95.62 70 SER A CA 1
ATOM 512 C C . SER A 1 70 ? -3.047 2.260 5.469 1.00 95.62 70 SER A C 1
ATOM 514 O O . SER A 1 70 ? -3.544 2.761 4.465 1.00 95.62 70 SER A O 1
ATOM 516 N N . GLY A 1 71 ? -3.756 1.935 6.540 1.00 95.12 71 GLY A N 1
ATOM 517 C CA . GLY A 1 71 ? -5.165 2.266 6.660 1.00 95.12 71 GLY A CA 1
ATOM 518 C C . GLY A 1 71 ? -5.512 2.758 8.049 1.00 95.12 71 GLY A C 1
ATOM 519 O O . GLY A 1 71 ? -4.883 2.375 9.043 1.00 95.12 71 GLY A O 1
ATOM 520 N N . LYS A 1 72 ? -6.525 3.616 8.115 1.00 95.06 72 LYS A N 1
ATOM 521 C CA . LYS A 1 72 ? -7.064 4.185 9.349 1.00 95.06 72 LYS A CA 1
ATOM 522 C C . LYS A 1 72 ? -8.579 4.038 9.336 1.00 95.06 72 LYS A C 1
ATOM 524 O O . LYS A 1 72 ? -9.216 4.438 8.374 1.00 95.06 72 LYS A O 1
ATOM 529 N N . LYS A 1 73 ? -9.133 3.488 10.416 1.00 94.44 73 LYS A N 1
ATOM 530 C CA . LYS A 1 73 ? -10.579 3.308 10.561 1.00 94.44 73 LYS A CA 1
ATOM 531 C C . LYS A 1 73 ? -11.283 4.653 10.716 1.00 94.44 73 LYS A C 1
ATOM 533 O O . LYS A 1 73 ? -10.847 5.498 11.514 1.00 94.44 73 LYS A O 1
ATOM 538 N N . ASP A 1 74 ? -12.420 4.799 10.057 1.00 92.25 74 ASP A N 1
ATOM 539 C CA . ASP A 1 74 ? -13.268 5.977 10.194 1.00 92.25 74 ASP A CA 1
ATOM 540 C C . ASP A 1 74 ? -13.900 6.031 11.582 1.00 92.25 74 ASP A C 1
ATOM 542 O O . ASP A 1 74 ? -14.330 5.028 12.155 1.00 92.25 74 ASP A O 1
ATOM 546 N N . GLY A 1 75 ? -13.884 7.217 12.190 1.00 89.81 75 GLY A N 1
ATOM 547 C CA . GLY A 1 75 ? -14.388 7.419 13.552 1.00 89.81 75 GLY A CA 1
ATOM 548 C C . GLY A 1 75 ? -13.568 6.752 14.670 1.00 89.81 75 GLY A C 1
ATOM 549 O O . GLY A 1 75 ? -13.877 6.963 15.841 1.00 89.81 75 GLY A O 1
ATOM 550 N N . ALA A 1 76 ? -12.500 6.006 14.362 1.00 90.75 76 ALA A N 1
ATOM 551 C CA . ALA A 1 76 ? -11.660 5.326 15.352 1.00 90.75 76 ALA A CA 1
ATOM 552 C C . ALA A 1 76 ? -10.158 5.551 15.074 1.00 90.75 76 ALA A C 1
ATOM 554 O O . ALA A 1 76 ? -9.457 4.652 14.610 1.00 90.75 76 ALA A O 1
ATOM 555 N N . PRO A 1 77 ? -9.601 6.734 15.407 1.00 80.94 77 PRO A N 1
ATOM 556 C CA . PRO A 1 77 ? -8.249 7.132 14.997 1.00 80.94 77 PRO A CA 1
ATOM 557 C C . PRO A 1 77 ? -7.106 6.271 15.564 1.00 80.94 77 PRO A C 1
ATOM 559 O O . PRO A 1 77 ? -5.975 6.391 15.080 1.00 80.94 77 PRO A O 1
ATOM 562 N N . GLY A 1 78 ? -7.378 5.444 16.579 1.00 88.88 78 GLY A N 1
ATOM 563 C CA . GLY A 1 78 ? -6.436 4.476 17.149 1.00 88.88 78 GLY A CA 1
ATOM 564 C C . GLY A 1 78 ? -6.394 3.125 16.423 1.00 88.88 78 GLY A C 1
ATOM 565 O O . GLY A 1 78 ? -5.406 2.408 16.570 1.00 88.88 78 GLY A O 1
ATOM 566 N N . ALA A 1 79 ? -7.411 2.793 15.622 1.00 93.81 79 ALA A N 1
ATOM 567 C CA . ALA A 1 79 ? -7.461 1.579 14.811 1.00 93.81 79 ALA A CA 1
ATOM 568 C C . ALA A 1 79 ? -6.799 1.840 13.450 1.00 93.81 79 ALA A C 1
ATOM 570 O O . ALA A 1 79 ? -7.356 2.502 12.570 1.00 93.81 79 ALA A O 1
ATOM 571 N N . ARG A 1 80 ? -5.559 1.365 13.312 1.00 94.25 80 ARG A N 1
ATOM 572 C CA . ARG A 1 80 ? -4.719 1.489 12.120 1.00 94.25 80 ARG A CA 1
ATOM 573 C C . ARG A 1 80 ? -4.093 0.159 11.731 1.00 94.25 80 ARG A C 1
ATOM 575 O O . ARG A 1 80 ? -3.929 -0.732 12.572 1.00 94.25 80 ARG A O 1
ATOM 582 N N . PHE A 1 81 ? -3.696 0.048 10.476 1.00 95.19 81 PHE A N 1
ATOM 583 C CA . PHE A 1 81 ? -2.835 -1.029 10.007 1.00 95.19 81 PHE A CA 1
ATOM 584 C C . PHE A 1 81 ? -1.760 -0.494 9.066 1.00 95.19 81 PHE A C 1
ATOM 586 O O . PHE A 1 81 ? -1.947 0.553 8.444 1.00 95.19 81 PHE A O 1
ATOM 593 N N . THR A 1 82 ? -0.662 -1.239 8.968 1.00 96.12 82 THR A N 1
ATOM 594 C CA . THR A 1 82 ? 0.402 -1.015 7.991 1.00 96.12 82 THR A CA 1
ATOM 595 C C . THR A 1 82 ? 0.885 -2.356 7.468 1.00 96.12 82 THR A C 1
ATOM 597 O O . THR A 1 82 ? 1.228 -3.233 8.258 1.0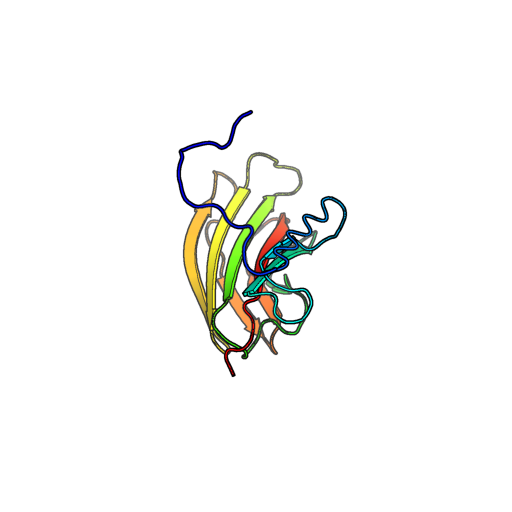0 96.12 82 THR A O 1
ATOM 600 N N . ASP A 1 83 ? 0.965 -2.482 6.150 1.00 96.44 83 ASP A N 1
ATOM 601 C CA . ASP A 1 83 ? 1.416 -3.674 5.449 1.00 96.44 83 ASP A CA 1
ATOM 602 C C . ASP A 1 83 ? 2.506 -3.334 4.430 1.00 96.44 83 ASP A C 1
ATOM 604 O O . ASP A 1 83 ? 2.522 -2.252 3.844 1.00 96.44 83 ASP A O 1
ATOM 608 N N . MET A 1 84 ? 3.410 -4.283 4.204 1.00 95.56 84 MET A N 1
ATOM 609 C CA . MET A 1 84 ? 4.443 -4.233 3.179 1.00 95.56 84 MET A CA 1
ATOM 610 C C . MET A 1 84 ? 4.257 -5.393 2.212 1.00 95.56 84 MET A C 1
ATOM 612 O O . MET A 1 84 ? 4.277 -6.562 2.610 1.00 95.56 84 MET A O 1
ATOM 616 N N . LEU A 1 85 ? 4.108 -5.062 0.937 1.00 93.56 85 LEU A N 1
ATOM 617 C CA . LEU A 1 85 ? 3.889 -6.011 -0.137 1.00 93.56 85 LEU A CA 1
ATOM 618 C C . LEU A 1 85 ? 5.032 -5.969 -1.146 1.00 93.56 85 LEU A C 1
ATOM 620 O O . LEU A 1 85 ? 5.620 -4.917 -1.410 1.00 93.56 85 LEU A O 1
ATOM 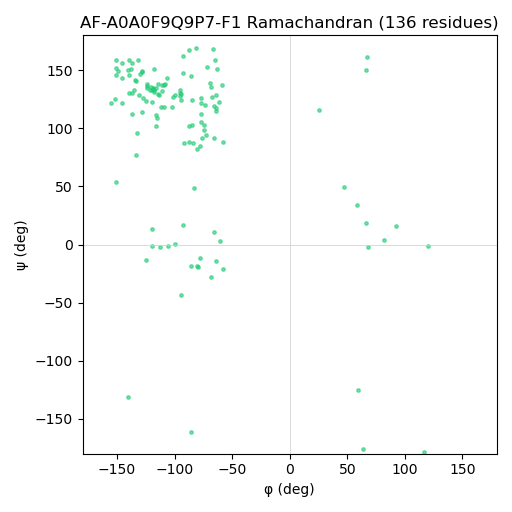624 N N . HIS A 1 86 ? 5.259 -7.117 -1.775 1.00 90.06 86 HIS A N 1
ATOM 625 C CA . HIS A 1 86 ? 5.958 -7.214 -3.045 1.00 90.06 86 HIS A CA 1
ATOM 626 C C . HIS A 1 86 ? 4.969 -7.650 -4.126 1.00 90.06 86 HIS A C 1
ATOM 628 O O . HIS A 1 86 ? 4.375 -8.730 -4.045 1.00 90.06 86 HIS A O 1
ATOM 634 N N . LEU A 1 87 ? 4.779 -6.797 -5.130 1.00 87.81 87 LEU A N 1
ATOM 635 C CA . LEU A 1 87 ? 3.956 -7.099 -6.297 1.00 87.81 87 LEU A CA 1
ATOM 636 C C . LEU A 1 87 ? 4.852 -7.615 -7.412 1.00 87.81 87 LEU A C 1
ATOM 638 O O . LEU A 1 87 ? 5.843 -6.965 -7.721 1.00 87.81 87 LEU A O 1
ATOM 642 N N . TYR A 1 88 ? 4.510 -8.740 -8.029 1.00 81.44 88 TYR A N 1
ATOM 643 C CA . TYR A 1 88 ? 5.252 -9.292 -9.162 1.00 81.44 88 TYR A CA 1
ATOM 644 C C . TYR A 1 88 ? 4.289 -9.983 -10.128 1.00 81.44 88 TYR A C 1
ATOM 646 O O . TYR A 1 88 ? 3.566 -10.904 -9.742 1.00 81.44 88 TYR A O 1
ATOM 654 N N . GLY A 1 89 ? 4.273 -9.540 -11.388 1.00 78.88 89 GLY A N 1
ATOM 655 C CA . GLY A 1 89 ? 3.310 -10.023 -12.377 1.00 78.88 89 GLY A CA 1
ATOM 656 C C . GLY A 1 89 ? 1.868 -9.758 -11.930 1.00 78.88 89 GLY A C 1
ATOM 657 O O . GLY A 1 89 ? 1.515 -8.630 -11.597 1.00 78.88 89 GLY A O 1
ATOM 658 N N . ALA A 1 90 ? 1.051 -10.811 -11.892 1.00 82.31 90 ALA A N 1
ATOM 659 C CA . ALA A 1 90 ? -0.331 -10.774 -11.406 1.00 82.31 90 ALA A CA 1
ATOM 660 C C . ALA A 1 90 ? -0.462 -11.136 -9.911 1.00 82.31 90 ALA A C 1
ATOM 662 O O . ALA A 1 90 ? -1.549 -11.465 -9.441 1.00 82.31 90 ALA A O 1
ATOM 663 N N . THR A 1 91 ? 0.637 -11.106 -9.156 1.00 86.44 91 THR A N 1
ATOM 664 C CA . THR A 1 91 ? 0.662 -11.551 -7.760 1.00 86.44 91 THR A CA 1
ATOM 665 C C . THR A 1 91 ? 0.938 -10.384 -6.822 1.00 86.44 91 THR A C 1
ATOM 667 O O . THR A 1 91 ? 1.828 -9.571 -7.072 1.00 86.44 91 THR A O 1
ATOM 670 N N . ALA A 1 92 ? 0.211 -10.342 -5.705 1.00 91.69 92 ALA A N 1
ATOM 671 C CA . ALA A 1 92 ? 0.458 -9.447 -4.583 1.00 91.69 92 ALA A CA 1
ATOM 672 C C . ALA A 1 92 ? 0.849 -10.277 -3.353 1.00 91.69 92 ALA A C 1
ATOM 674 O O . ALA A 1 92 ? 0.015 -10.981 -2.788 1.00 91.69 92 ALA A O 1
ATOM 675 N N . ASN A 1 93 ? 2.117 -10.215 -2.945 1.00 91.75 93 ASN A N 1
ATOM 676 C CA . ASN A 1 93 ? 2.616 -10.969 -1.796 1.00 91.75 93 ASN A CA 1
ATOM 677 C C . ASN A 1 93 ? 2.750 -10.054 -0.582 1.00 91.75 93 ASN A C 1
ATOM 679 O O . ASN A 1 93 ? 3.550 -9.120 -0.610 1.00 91.75 93 ASN A O 1
ATOM 683 N N . LEU A 1 94 ? 2.018 -10.345 0.493 1.00 94.19 94 LEU A N 1
ATOM 684 C CA . LEU A 1 94 ? 2.234 -9.707 1.791 1.00 94.19 94 LEU A CA 1
ATOM 685 C C . LEU A 1 94 ? 3.517 -10.263 2.419 1.00 94.19 94 LEU A C 1
ATOM 687 O O . LEU A 1 94 ? 3.623 -11.464 2.653 1.00 94.19 94 LEU A O 1
ATOM 691 N N . ILE A 1 95 ? 4.485 -9.393 2.692 1.00 95.19 95 ILE A N 1
ATOM 692 C CA . ILE A 1 95 ? 5.765 -9.771 3.307 1.00 95.19 95 ILE A CA 1
ATOM 693 C C . ILE A 1 95 ? 5.708 -9.580 4.815 1.00 95.19 95 ILE A C 1
ATOM 695 O O . ILE A 1 95 ? 6.181 -10.420 5.575 1.00 95.19 95 ILE A O 1
ATOM 699 N N . SER A 1 96 ? 5.144 -8.456 5.243 1.00 95.62 96 SER A N 1
ATOM 700 C CA . SER A 1 96 ? 4.976 -8.126 6.651 1.00 95.62 96 SER A CA 1
ATOM 701 C C . SER A 1 96 ? 3.750 -7.249 6.815 1.00 95.62 96 SER A C 1
ATOM 703 O O . SER A 1 96 ? 3.445 -6.441 5.941 1.00 95.62 96 SER A O 1
ATOM 705 N N . GLY A 1 97 ? 3.055 -7.407 7.932 1.00 94.81 97 GLY A N 1
ATOM 706 C CA . GLY A 1 97 ? 1.864 -6.640 8.244 1.00 94.81 97 GLY A CA 1
ATOM 707 C C . GLY A 1 97 ? 1.690 -6.481 9.740 1.00 94.81 97 GLY A C 1
ATOM 708 O O . GLY A 1 97 ? 2.128 -7.318 10.530 1.00 94.81 97 GLY A O 1
ATOM 709 N N . GLY A 1 98 ? 1.048 -5.390 10.129 1.00 93.62 98 GLY A N 1
ATOM 710 C CA . GLY A 1 98 ? 0.774 -5.065 11.516 1.00 93.62 98 GLY A CA 1
ATOM 711 C C . GLY A 1 98 ? -0.517 -4.279 11.644 1.00 93.62 98 GLY A C 1
ATOM 712 O O . GLY A 1 98 ? -0.910 -3.527 10.754 1.00 93.62 98 GLY A O 1
ATOM 713 N N . SER A 1 99 ? -1.194 -4.456 12.768 1.00 94.62 99 SER A N 1
ATOM 714 C CA . SER A 1 99 ? -2.441 -3.763 13.062 1.00 94.62 99 SER A CA 1
ATOM 715 C C . SER A 1 99 ? -2.549 -3.469 14.548 1.00 94.62 99 SER A C 1
ATOM 717 O O . SER A 1 99 ? -2.135 -4.275 15.380 1.00 94.62 99 SER A O 1
ATOM 719 N N . THR A 1 100 ? -3.119 -2.319 14.886 1.00 94.19 100 THR A N 1
ATOM 720 C CA . THR A 1 100 ? -3.480 -1.993 16.267 1.00 94.19 100 THR A CA 1
ATOM 721 C C . THR A 1 100 ? -4.821 -2.630 16.644 1.00 94.19 100 THR A C 1
ATOM 723 O O . THR A 1 100 ? -5.540 -3.169 15.803 1.00 94.19 100 THR A O 1
ATOM 726 N N . SER A 1 101 ? -5.171 -2.600 17.932 1.00 92.69 101 SER A N 1
ATOM 727 C CA . SER A 1 101 ? -6.467 -3.104 18.400 1.00 92.69 101 SER A CA 1
ATOM 728 C C . SER A 1 101 ? -7.634 -2.371 17.722 1.00 92.69 101 SER A C 1
ATOM 730 O O . SER A 1 101 ? -7.613 -1.147 17.607 1.00 92.69 101 SER A O 1
ATOM 732 N N . GLY A 1 102 ? -8.668 -3.115 17.313 1.00 88.94 102 GLY A N 1
ATOM 733 C CA . GLY A 1 102 ? -9.846 -2.574 16.616 1.00 88.94 102 GLY A CA 1
ATOM 734 C C . GLY A 1 102 ? -9.667 -2.364 15.107 1.00 88.94 102 GLY A C 1
ATOM 735 O O . GLY A 1 102 ? -10.570 -1.837 14.461 1.00 88.94 102 GLY A O 1
ATOM 736 N N . SER A 1 103 ? -8.520 -2.760 14.554 1.00 91.19 103 SER A N 1
ATOM 737 C CA . SER A 1 103 ? -8.255 -2.834 13.113 1.00 91.19 103 SER A CA 1
ATOM 738 C C . SER A 1 103 ? -8.675 -4.182 12.519 1.00 91.19 103 SER A C 1
ATOM 740 O O . SER A 1 103 ? -8.887 -5.131 13.280 1.00 91.19 103 SER A O 1
ATOM 742 N N . PRO A 1 104 ? -8.741 -4.323 11.180 1.00 88.94 104 PRO A N 1
ATOM 743 C CA . PRO A 1 104 ? -9.141 -5.577 10.563 1.00 88.94 104 PRO A CA 1
ATOM 744 C C . PRO A 1 104 ? -8.103 -6.645 10.906 1.00 88.94 104 PRO A C 1
ATOM 746 O O . PRO A 1 104 ? -6.907 -6.433 10.695 1.00 88.94 104 PRO A O 1
ATOM 749 N N . ALA A 1 105 ? -8.544 -7.795 11.418 1.00 79.44 105 ALA A N 1
ATOM 750 C CA . ALA A 1 105 ? -7.640 -8.882 11.802 1.00 79.44 105 ALA A CA 1
ATOM 751 C C . ALA A 1 105 ? -6.957 -9.540 10.589 1.00 79.44 105 ALA A C 1
ATOM 753 O O . ALA A 1 105 ? -5.844 -10.046 10.705 1.00 79.44 105 ALA A O 1
ATOM 754 N N . ALA A 1 106 ? -7.613 -9.511 9.426 1.00 86.50 106 ALA A N 1
ATOM 755 C CA . ALA A 1 106 ? -7.101 -10.051 8.176 1.00 86.50 106 ALA A CA 1
ATOM 756 C C . ALA A 1 106 ? -7.330 -9.065 7.026 1.00 86.50 106 ALA A C 1
ATOM 758 O O . ALA A 1 106 ? -8.373 -8.411 6.944 1.00 86.50 106 ALA A O 1
ATOM 759 N N . ARG A 1 107 ? -6.340 -8.985 6.137 1.00 93.56 107 ARG A N 1
ATOM 760 C CA . ARG A 1 107 ? -6.349 -8.185 4.910 1.00 93.56 107 ARG A CA 1
ATOM 761 C C . ARG A 1 107 ? -5.791 -9.049 3.791 1.00 93.56 107 ARG A C 1
ATOM 763 O O . ARG A 1 107 ? -4.783 -9.727 3.980 1.00 93.56 107 ARG A O 1
ATOM 770 N N . THR A 1 108 ? -6.472 -9.055 2.655 1.00 94.81 108 THR A N 1
ATOM 771 C CA . THR A 1 108 ? -6.082 -9.829 1.476 1.00 94.81 108 THR A CA 1
ATOM 772 C C . THR A 1 108 ? -5.856 -8.882 0.317 1.00 94.81 108 THR A C 1
ATOM 774 O O . THR A 1 108 ? -6.666 -7.990 0.074 1.00 94.81 108 THR A O 1
ATOM 777 N N . TYR A 1 109 ? -4.766 -9.100 -0.408 1.00 94.81 109 TYR A N 1
ATOM 778 C CA . TYR A 1 109 ? -4.365 -8.272 -1.533 1.00 94.81 109 TYR A CA 1
ATOM 779 C C . TYR A 1 109 ? -4.359 -9.098 -2.806 1.00 94.81 109 TYR A C 1
ATOM 781 O O . TYR A 1 109 ? -3.836 -10.211 -2.825 1.00 94.81 109 TYR A O 1
ATOM 789 N N . THR A 1 110 ? -4.948 -8.560 -3.868 1.00 93.75 110 THR A N 1
ATOM 790 C CA . THR A 1 110 ? -5.042 -9.246 -5.162 1.00 93.75 110 THR A CA 1
ATOM 791 C C . THR A 1 110 ? -4.810 -8.272 -6.305 1.00 93.75 110 THR A C 1
ATOM 793 O O . THR A 1 110 ? -5.180 -7.104 -6.220 1.00 93.75 110 THR A O 1
ATOM 796 N N . MET A 1 111 ? -4.191 -8.750 -7.382 1.00 91.00 111 MET A N 1
ATOM 797 C CA . MET A 1 111 ? -4.065 -7.986 -8.620 1.00 91.00 111 MET A CA 1
ATOM 798 C C . MET A 1 111 ? -5.198 -8.380 -9.566 1.00 91.00 111 MET A C 1
ATOM 800 O O . MET A 1 111 ? -5.377 -9.561 -9.859 1.00 91.00 111 MET A O 1
ATOM 804 N N . VAL A 1 112 ? -5.939 -7.394 -10.069 1.00 89.00 112 VAL A N 1
ATOM 805 C CA . VAL A 1 112 ? -6.976 -7.584 -11.093 1.00 89.00 112 VAL A CA 1
ATOM 806 C C . VAL A 1 112 ? -6.708 -6.591 -12.212 1.00 89.00 112 VAL A C 1
ATOM 808 O O . VAL A 1 112 ? -6.794 -5.390 -11.983 1.00 89.00 112 VAL A O 1
ATOM 811 N N . SER A 1 113 ? -6.360 -7.077 -13.406 1.00 86.00 113 SER A N 1
ATOM 812 C CA . SER A 1 113 ? -6.083 -6.230 -14.580 1.00 86.00 113 SER A CA 1
ATOM 813 C C . SER A 1 113 ? -5.148 -5.050 -14.269 1.00 86.00 113 SER A C 1
ATOM 815 O O . SER A 1 113 ? -5.462 -3.902 -14.569 1.00 86.00 113 SER A O 1
ATOM 817 N N . ASP A 1 114 ? -4.018 -5.333 -13.617 1.00 85.44 114 ASP A N 1
ATOM 818 C CA . ASP A 1 114 ? -2.995 -4.350 -13.229 1.00 85.44 114 ASP A CA 1
ATOM 819 C C . ASP A 1 114 ? -3.431 -3.326 -12.171 1.00 85.44 114 ASP A C 1
ATOM 821 O O . ASP A 1 114 ? -2.773 -2.298 -12.007 1.00 85.44 114 ASP A O 1
ATOM 825 N N . VAL A 1 115 ? -4.506 -3.613 -11.436 1.00 88.88 115 VAL A N 1
ATOM 826 C CA . VAL A 1 115 ? -4.995 -2.818 -10.305 1.00 88.88 115 VAL A CA 1
ATOM 827 C C . VAL A 1 115 ? -4.866 -3.628 -9.019 1.00 88.88 115 VAL A C 1
ATOM 829 O O . VAL A 1 115 ? -5.331 -4.771 -8.941 1.00 88.88 115 VAL A O 1
ATOM 832 N N . LEU A 1 116 ? -4.257 -3.032 -7.995 1.00 92.69 116 LEU A N 1
ATOM 833 C CA . LEU A 1 116 ? -4.189 -3.619 -6.665 1.00 92.69 116 LEU A CA 1
ATOM 834 C C . LEU A 1 116 ? -5.532 -3.439 -5.957 1.00 92.69 116 LEU A C 1
ATOM 836 O O . LEU A 1 116 ? -6.006 -2.323 -5.752 1.00 92.69 116 LEU A O 1
ATOM 840 N N . ASN A 1 117 ? -6.120 -4.557 -5.554 1.00 94.44 117 ASN A N 1
ATOM 841 C CA . ASN A 1 117 ? -7.349 -4.615 -4.784 1.00 94.44 117 ASN A CA 1
ATOM 842 C C . ASN A 1 117 ? -7.037 -5.060 -3.357 1.00 94.44 117 ASN A C 1
ATOM 844 O O . ASN A 1 117 ? -6.251 -5.988 -3.144 1.00 94.44 117 ASN A O 1
ATOM 848 N N . LEU A 1 118 ? -7.685 -4.415 -2.393 1.00 95.88 118 LEU A N 1
ATOM 849 C CA . LEU A 1 118 ? -7.667 -4.788 -0.985 1.00 95.88 118 LEU A CA 1
ATOM 850 C C . LEU A 1 118 ? -9.047 -5.301 -0.596 1.00 95.88 118 LEU A C 1
ATOM 852 O O . LEU A 1 118 ? -10.050 -4.648 -0.866 1.00 95.88 118 LEU A O 1
ATOM 856 N N . ALA A 1 119 ? -9.073 -6.446 0.075 1.00 94.25 119 ALA A N 1
ATOM 857 C CA . ALA A 1 119 ? -10.241 -6.977 0.755 1.00 94.25 119 ALA A CA 1
ATOM 858 C C . ALA A 1 119 ? -9.954 -7.095 2.254 1.00 94.25 119 ALA A C 1
ATOM 860 O O . ALA A 1 119 ? -8.938 -7.666 2.663 1.00 94.25 119 ALA A O 1
ATOM 861 N N . MET A 1 120 ? -10.863 -6.588 3.080 1.00 92.62 120 MET A N 1
ATOM 862 C CA . MET A 1 120 ? -10.800 -6.708 4.536 1.00 92.62 120 MET A CA 1
ATOM 863 C C . MET A 1 120 ? -12.202 -6.827 5.129 1.00 92.62 120 MET A C 1
ATOM 865 O O . MET A 1 120 ? -13.187 -6.454 4.494 1.00 92.62 120 MET A O 1
ATOM 869 N N . ALA A 1 121 ? -12.291 -7.416 6.320 1.00 79.38 121 ALA A N 1
ATOM 870 C CA . ALA A 1 121 ? -13.562 -7.637 6.995 1.00 79.38 121 ALA A CA 1
ATOM 871 C C . ALA A 1 121 ? -13.868 -6.508 7.989 1.00 79.38 121 ALA A C 1
ATOM 873 O O . ALA A 1 121 ? -13.032 -6.214 8.843 1.00 79.38 121 ALA A O 1
ATOM 874 N N . ALA A 1 122 ? -15.107 -6.012 7.907 1.00 68.50 122 ALA A N 1
ATOM 875 C CA . ALA A 1 122 ? -15.767 -5.048 8.788 1.00 68.50 122 ALA A CA 1
ATOM 876 C C . ALA A 1 122 ? -15.196 -3.619 8.800 1.00 68.50 122 ALA A C 1
ATOM 878 O O . ALA A 1 122 ? -14.002 -3.391 8.635 1.00 68.50 122 ALA A O 1
ATOM 8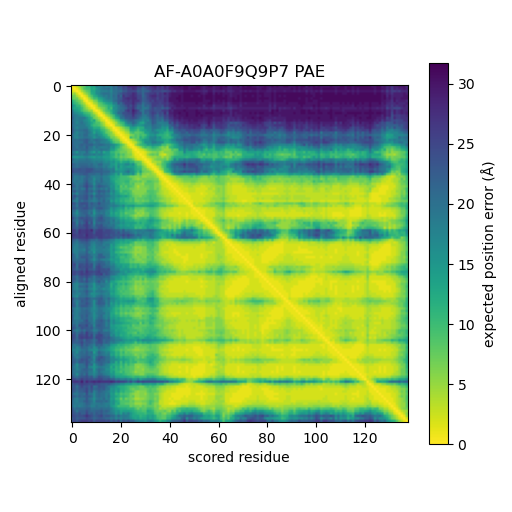79 N N . ASP A 1 123 ? -16.113 -2.683 9.070 1.00 88.00 123 ASP A N 1
ATOM 880 C CA . ASP A 1 123 ? -15.891 -1.239 9.163 1.00 88.00 123 ASP A CA 1
ATOM 881 C C . ASP A 1 123 ? -15.442 -0.572 7.858 1.00 88.00 123 ASP A C 1
ATOM 883 O O . ASP A 1 123 ? -15.407 -1.193 6.802 1.00 88.00 123 ASP A O 1
ATOM 887 N N . THR A 1 124 ? -15.157 0.723 7.944 1.00 92.50 12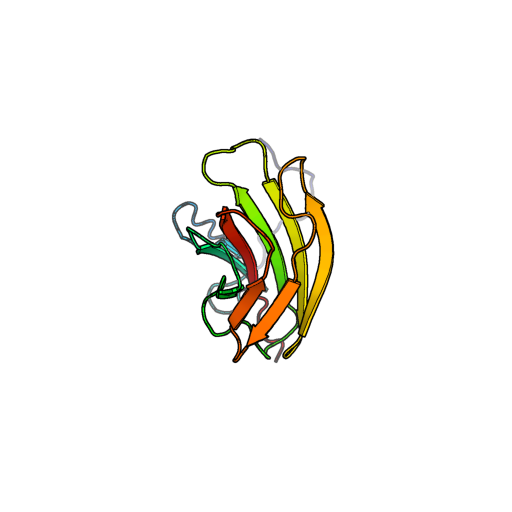4 THR A N 1
ATOM 888 C CA . THR A 1 124 ? -14.757 1.570 6.827 1.00 92.50 124 THR A CA 1
ATOM 889 C C . THR A 1 124 ? -13.421 2.231 7.163 1.00 92.50 124 THR A C 1
ATOM 891 O O . THR A 1 124 ? -13.197 2.631 8.312 1.00 92.50 124 THR A O 1
ATOM 894 N N . TYR A 1 125 ? -12.507 2.260 6.192 1.00 94.12 125 TYR A N 1
ATOM 895 C CA . TYR A 1 125 ? -11.163 2.798 6.357 1.00 94.12 125 TYR A CA 1
ATOM 896 C C . TYR A 1 125 ? -10.774 3.711 5.198 1.00 94.12 125 TYR A C 1
ATOM 898 O O . TYR A 1 125 ? -10.941 3.359 4.029 1.00 94.12 125 TYR A O 1
ATOM 906 N N . ASP A 1 126 ? -10.085 4.792 5.539 1.00 94.75 126 ASP A N 1
ATOM 907 C CA . ASP A 1 126 ? -9.221 5.514 4.616 1.00 94.75 126 ASP A CA 1
ATOM 908 C C . ASP A 1 126 ? -7.906 4.748 4.436 1.00 94.75 126 ASP A C 1
ATOM 910 O O . ASP A 1 126 ? -7.214 4.434 5.413 1.00 94.75 126 ASP A O 1
ATOM 914 N N . VAL A 1 127 ? -7.539 4.462 3.188 1.00 95.81 127 VAL A N 1
ATOM 915 C CA . VAL A 1 127 ? -6.359 3.676 2.810 1.00 95.81 127 VAL A CA 1
ATOM 916 C C . VAL A 1 127 ? -5.403 4.522 1.979 1.00 95.81 127 VAL A C 1
ATOM 918 O O . VAL A 1 127 ? -5.799 5.181 1.022 1.00 95.81 127 VAL A O 1
ATOM 921 N N . SER A 1 128 ? -4.119 4.465 2.322 1.00 95.00 128 SER A N 1
ATOM 922 C CA . SER A 1 128 ? -3.030 5.097 1.586 1.00 95.00 128 SER A CA 1
ATOM 923 C C . SER A 1 128 ? -2.036 4.050 1.100 1.00 95.00 128 SER A C 1
ATOM 925 O O . SER A 1 128 ? -1.608 3.180 1.864 1.00 95.00 128 SER A O 1
ATOM 927 N N . VAL A 1 129 ? -1.655 4.149 -0.168 1.00 93.69 129 VAL A N 1
ATOM 928 C CA . VAL A 1 129 ? -0.708 3.269 -0.846 1.00 93.69 129 VAL A CA 1
ATOM 929 C C . VAL A 1 129 ? 0.504 4.082 -1.258 1.00 93.69 129 VAL A C 1
ATOM 931 O O . VAL A 1 129 ? 0.440 4.915 -2.158 1.00 93.69 129 VAL A O 1
ATOM 934 N N . PHE A 1 130 ? 1.619 3.801 -0.604 1.00 90.88 130 PHE A N 1
ATOM 935 C CA . PHE A 1 130 ? 2.951 4.279 -0.932 1.00 90.88 130 PHE A CA 1
ATOM 936 C C . PHE A 1 130 ? 3.638 3.219 -1.789 1.00 90.88 130 PHE A C 1
ATOM 938 O O . PHE A 1 130 ? 3.682 2.047 -1.414 1.00 90.88 130 PHE A O 1
ATOM 945 N N . PHE A 1 131 ? 4.213 3.597 -2.925 1.00 86.75 131 PHE A N 1
ATOM 946 C CA . PHE A 1 131 ? 4.932 2.638 -3.761 1.00 86.75 131 PHE A CA 1
ATOM 947 C C . PHE A 1 131 ? 6.049 3.278 -4.564 1.00 86.75 131 PHE A C 1
ATOM 949 O O . PHE A 1 131 ? 6.060 4.481 -4.838 1.00 86.75 131 PHE A O 1
ATOM 956 N N . THR A 1 132 ? 6.985 2.425 -4.964 1.00 80.56 132 THR A N 1
ATOM 957 C CA . THR A 1 132 ? 8.135 2.813 -5.767 1.00 80.56 132 THR A CA 1
ATOM 958 C C . THR A 1 132 ? 7.983 2.330 -7.207 1.00 80.56 132 THR A C 1
ATOM 960 O O . THR A 1 132 ? 7.434 1.265 -7.504 1.00 80.56 132 THR A O 1
ATOM 963 N N . LEU A 1 133 ? 8.455 3.166 -8.122 1.00 75.12 133 LEU A N 1
ATOM 964 C CA . LEU A 1 133 ? 8.651 2.885 -9.534 1.00 75.12 133 LEU A CA 1
ATOM 965 C C . LEU A 1 133 ? 10.161 2.819 -9.770 1.00 75.12 133 LEU A C 1
ATOM 967 O O . LEU A 1 133 ? 10.860 3.808 -9.543 1.00 75.12 133 LEU A O 1
ATOM 971 N N . GLY A 1 134 ? 10.653 1.663 -10.210 1.00 63.38 134 GLY A N 1
ATOM 972 C CA . GLY A 1 134 ? 11.991 1.539 -10.786 1.00 63.38 134 GLY A CA 1
ATOM 973 C C . GLY A 1 134 ? 11.927 1.701 -12.309 1.00 63.38 134 GLY A C 1
ATOM 974 O O . GLY A 1 134 ? 10.913 1.316 -12.905 1.00 63.38 134 GLY A O 1
ATOM 975 N N . PRO A 1 135 ? 12.962 2.263 -12.957 1.00 56.12 135 PRO A N 1
ATOM 976 C CA . PRO A 1 135 ? 13.057 2.251 -14.408 1.00 56.12 135 PRO A CA 1
ATOM 977 C C . PRO A 1 135 ? 13.172 0.810 -14.905 1.00 56.12 135 PRO A C 1
ATOM 979 O O . PRO A 1 135 ? 13.715 -0.060 -14.225 1.00 56.12 135 PRO A O 1
ATOM 982 N N . ASN A 1 136 ? 12.675 0.578 -16.115 1.00 52.06 136 ASN A N 1
ATOM 983 C CA . ASN A 1 136 ? 12.923 -0.645 -16.863 1.00 52.06 136 ASN A CA 1
ATOM 984 C C . ASN A 1 136 ? 14.430 -0.727 -17.177 1.00 52.06 136 ASN A C 1
ATOM 986 O O . ASN A 1 136 ? 14.907 0.141 -17.911 1.00 52.06 136 ASN A O 1
ATOM 990 N N . PRO A 1 137 ? 15.194 -1.702 -16.647 1.00 49.50 137 PRO A N 1
ATOM 991 C CA . PRO A 1 137 ? 16.554 -1.924 -17.108 1.00 49.50 137 PRO A CA 1
ATOM 992 C C . PRO A 1 137 ? 16.477 -2.558 -18.504 1.00 49.50 137 PRO A C 1
ATOM 994 O O . PRO A 1 137 ? 16.294 -3.768 -18.632 1.00 49.50 137 PRO A O 1
ATOM 997 N N . GLN A 1 138 ? 16.553 -1.728 -19.544 1.00 45.81 138 GLN A N 1
ATOM 998 C CA . GLN A 1 138 ? 16.926 -2.166 -20.890 1.00 45.81 138 GLN A CA 1
ATOM 999 C C . GLN A 1 138 ? 18.405 -1.889 -21.116 1.00 45.81 138 GLN A C 1
ATOM 1001 O O . GLN A 1 138 ? 18.855 -0.788 -20.725 1.00 45.81 138 GLN A O 1
#

Organism: NCBI:txid412755

Nearest PDB structures (foldseek):
  6c72-assembly1_C  TM=4.584E-01  e=7.889E-04  Acinetobacter phage Fri1
  1cid-assembly1_A  TM=6.196E-01  e=3.297E-01  Rattus norvegicus
  7vrr-assembly1_A  TM=3.705E-01  e=5.834E-02  Arabidopsis thaliana
  7vmf-assembly1_E  TM=3.394E-01  e=6.873E-01  Arabidopsis thaliana
  2vh9-assembly2_B  TM=2.620E-01  e=6.522E-01  Tropaeolum majus